Protein AF-A0A527YXK9-F1 (afdb_monomer)

Structure (mmCIF, N/CA/C/O backbone):
data_AF-A0A527YXK9-F1
#
_entry.id   AF-A0A527YXK9-F1
#
loop_
_atom_site.group_PDB
_atom_site.id
_atom_site.type_symbol
_atom_site.label_atom_id
_atom_site.label_alt_id
_atom_site.label_comp_id
_atom_site.label_asym_id
_atom_site.label_entity_id
_atom_site.label_seq_id
_atom_site.pdbx_PDB_ins_code
_atom_site.Cartn_x
_atom_site.Cartn_y
_atom_site.Cartn_z
_atom_site.occupancy
_atom_site.B_iso_or_equiv
_atom_site.auth_seq_id
_atom_site.auth_comp_id
_atom_site.auth_asym_id
_atom_site.auth_atom_id
_atom_site.pdbx_PDB_model_num
ATOM 1 N N . MET A 1 1 ? -2.859 20.419 18.404 1.00 54.06 1 MET A N 1
ATOM 2 C CA . MET A 1 1 ? -3.269 19.704 17.180 1.00 54.06 1 MET A CA 1
ATOM 3 C C . MET A 1 1 ? -3.304 18.242 17.560 1.00 54.06 1 MET A C 1
ATOM 5 O O . MET A 1 1 ? -2.268 17.747 17.981 1.00 54.06 1 MET A O 1
ATOM 9 N N . GLN A 1 2 ? -4.478 17.621 17.545 1.00 82.88 2 GLN A N 1
ATOM 10 C CA . GLN A 1 2 ? -4.618 16.179 17.753 1.00 82.88 2 GLN A CA 1
ATOM 11 C C . GLN A 1 2 ? -4.445 15.498 16.389 1.00 82.88 2 GLN A C 1
ATOM 13 O O . GLN A 1 2 ? -4.852 16.075 15.377 1.00 82.88 2 GLN A O 1
ATOM 18 N N . LEU A 1 3 ? -3.770 14.350 16.348 1.00 91.19 3 LEU A N 1
ATOM 19 C CA . LEU A 1 3 ? -3.667 13.533 15.136 1.00 91.19 3 LEU A CA 1
ATOM 20 C C . LEU A 1 3 ? -5.015 12.849 14.890 1.00 91.19 3 LEU A C 1
ATOM 22 O O . LEU A 1 3 ? -5.686 12.487 15.850 1.00 91.19 3 LEU A O 1
ATOM 26 N N . THR A 1 4 ? -5.412 12.702 13.627 1.00 95.06 4 THR A N 1
ATOM 27 C CA . THR A 1 4 ? -6.644 11.987 13.242 1.00 95.06 4 THR A CA 1
ATOM 28 C C . THR A 1 4 ? -6.366 10.585 12.707 1.00 95.06 4 THR A C 1
ATOM 30 O O . THR A 1 4 ? -7.280 9.772 12.621 1.00 95.06 4 THR A O 1
ATOM 33 N N . TYR A 1 5 ? -5.116 10.293 12.344 1.00 97.19 5 TYR A N 1
ATOM 34 C CA . TYR A 1 5 ? -4.687 8.974 11.901 1.00 97.19 5 TYR A CA 1
ATOM 35 C C . TYR A 1 5 ? -3.195 8.742 12.161 1.00 97.19 5 TYR A C 1
ATOM 37 O O . TYR A 1 5 ? -2.431 9.706 12.289 1.00 97.19 5 TYR A O 1
ATOM 45 N N . ASP A 1 6 ? -2.809 7.470 12.194 1.00 96.12 6 ASP A N 1
ATOM 46 C CA . ASP A 1 6 ? -1.434 6.965 12.212 1.00 96.12 6 ASP A CA 1
ATOM 47 C C . ASP A 1 6 ? -1.258 5.882 11.123 1.00 96.12 6 ASP A C 1
ATOM 49 O O . ASP A 1 6 ? -2.225 5.461 10.486 1.00 96.12 6 ASP A O 1
ATOM 53 N N . SER A 1 7 ? -0.014 5.545 10.788 1.00 96.38 7 SER A N 1
ATOM 54 C CA . SER A 1 7 ? 0.321 4.563 9.746 1.00 96.38 7 SER A CA 1
ATOM 55 C C . SER A 1 7 ? 1.696 3.962 10.040 1.00 96.38 7 SER A C 1
ATOM 57 O O . SER A 1 7 ? 2.621 4.003 9.224 1.00 96.38 7 SER A O 1
ATOM 59 N N . SER A 1 8 ? 1.879 3.532 11.285 1.00 94.75 8 SER A N 1
ATOM 60 C CA . SER A 1 8 ? 3.130 2.961 11.791 1.00 94.75 8 SER A CA 1
ATOM 61 C C . SER A 1 8 ? 2.959 1.561 12.379 1.00 94.75 8 SER A C 1
ATOM 63 O O . SER A 1 8 ? 3.952 0.920 12.735 1.00 94.75 8 SER A O 1
ATOM 65 N N . LEU A 1 9 ? 1.723 1.068 12.449 1.00 95.81 9 LEU A N 1
ATOM 66 C CA . LEU A 1 9 ? 1.351 -0.231 12.982 1.00 95.81 9 LEU A CA 1
ATOM 67 C C . LEU A 1 9 ? 0.830 -1.145 11.862 1.00 95.81 9 LEU A C 1
ATOM 69 O O . LEU A 1 9 ? 0.583 -0.731 10.732 1.00 95.81 9 LEU A O 1
ATOM 73 N N . MET A 1 10 ? 0.759 -2.438 12.174 1.00 95.88 10 MET A N 1
ATOM 74 C CA . MET A 1 10 ? 0.581 -3.522 11.195 1.00 95.88 10 MET A CA 1
ATOM 75 C C . MET A 1 10 ? -0.345 -4.617 11.750 1.00 95.88 10 MET A C 1
ATOM 77 O O . MET A 1 10 ? -0.128 -5.800 11.507 1.00 95.88 10 MET A O 1
ATOM 81 N N . ALA A 1 11 ? -1.291 -4.270 12.634 1.00 94.25 11 ALA A N 1
ATOM 82 C CA . ALA A 1 11 ? -2.047 -5.287 13.376 1.00 94.25 11 ALA A CA 1
ATOM 83 C C . ALA A 1 11 ? -3.173 -5.947 12.561 1.00 94.25 11 ALA A C 1
ATOM 85 O O . ALA A 1 11 ? -3.687 -6.981 12.985 1.00 94.25 11 ALA A O 1
ATOM 86 N N . ASP A 1 12 ? -3.553 -5.355 11.431 1.00 94.44 12 ASP A N 1
ATOM 87 C CA . ASP A 1 12 ? -4.639 -5.800 10.556 1.00 94.44 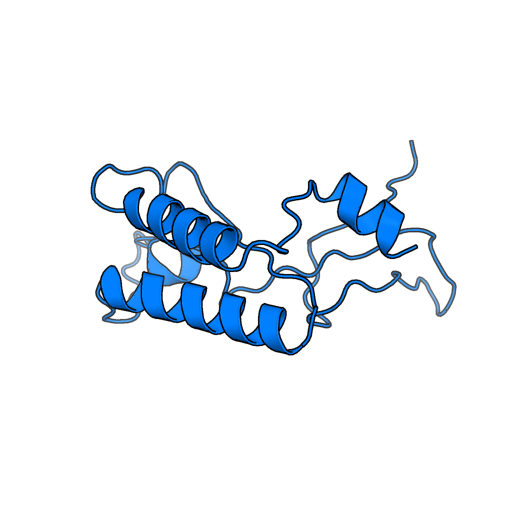12 ASP A CA 1
ATOM 88 C C . ASP A 1 12 ? -4.364 -5.317 9.117 1.00 94.44 12 ASP A C 1
ATOM 90 O O . ASP A 1 12 ? -3.503 -4.463 8.913 1.00 94.44 12 ASP A O 1
ATOM 94 N N . ASP A 1 13 ? -5.089 -5.833 8.127 1.00 92.56 13 ASP A N 1
ATOM 95 C CA . ASP A 1 13 ? -5.083 -5.323 6.747 1.00 92.56 13 ASP A CA 1
ATOM 96 C C . ASP A 1 13 ? -6.101 -4.183 6.552 1.00 92.56 13 ASP A C 1
ATOM 98 O O . ASP A 1 13 ? -5.971 -3.348 5.651 1.00 92.56 13 ASP A O 1
ATOM 102 N N . ARG A 1 14 ? -7.103 -4.103 7.436 1.00 94.62 14 ARG A N 1
ATOM 103 C CA . ARG A 1 14 ? -8.124 -3.047 7.444 1.00 94.62 14 ARG A CA 1
ATOM 104 C C . ARG A 1 14 ? -7.725 -1.888 8.346 1.00 94.62 14 ARG A C 1
ATOM 106 O O . ARG A 1 14 ? -7.025 -2.067 9.332 1.00 94.62 14 ARG A O 1
ATOM 113 N N . CYS A 1 15 ? -8.251 -0.697 8.066 1.00 96.69 15 CYS A N 1
ATOM 114 C CA . CYS A 1 15 ? -8.170 0.403 9.024 1.00 96.69 15 CYS A CA 1
ATOM 115 C C . CYS A 1 15 ? -8.885 0.044 10.334 1.00 96.69 15 CYS A C 1
ATOM 117 O O . CYS A 1 15 ? -9.975 -0.532 10.308 1.00 96.69 15 CYS A O 1
ATOM 119 N N . TYR A 1 16 ? -8.297 0.434 11.461 1.00 96.44 16 TYR A N 1
ATOM 120 C CA . TYR A 1 16 ? -8.856 0.212 12.794 1.00 96.44 16 TYR A CA 1
ATOM 121 C C . TYR A 1 16 ? -8.572 1.401 13.706 1.00 96.44 16 TYR A C 1
ATOM 123 O O . TYR A 1 16 ? -7.608 2.132 13.504 1.00 96.44 16 TYR A O 1
ATOM 131 N N . GLU A 1 17 ? -9.407 1.614 14.718 1.00 96.94 17 GLU A N 1
ATOM 132 C CA . GLU A 1 17 ? -9.166 2.664 15.703 1.00 96.94 17 GLU A CA 1
ATOM 133 C C . GLU A 1 17 ? -8.162 2.199 16.762 1.00 96.94 17 GLU A C 1
ATOM 135 O O . GLU A 1 17 ? -8.251 1.084 17.285 1.00 96.94 17 GLU A O 1
ATOM 140 N N . LEU A 1 18 ? -7.191 3.057 17.081 1.00 96.19 18 LEU A N 1
ATOM 141 C CA . LEU A 1 18 ? -6.241 2.788 18.150 1.00 96.19 18 LEU A CA 1
ATOM 142 C C . LEU A 1 18 ? -6.929 2.873 19.506 1.00 96.19 18 LEU A C 1
ATOM 144 O O . LEU A 1 18 ? -7.667 3.820 19.787 1.00 96.19 18 LEU A O 1
ATOM 148 N N . LEU A 1 19 ? -6.613 1.903 20.360 1.00 95.56 19 LEU A N 1
ATOM 149 C CA . LEU A 1 19 ? -7.079 1.855 21.737 1.00 95.56 19 LEU A CA 1
ATOM 150 C C . LEU A 1 19 ? -5.935 2.198 22.691 1.00 95.56 19 LEU A C 1
ATOM 152 O O . LEU A 1 19 ? -4.846 1.627 22.602 1.00 95.56 19 LEU A O 1
ATOM 156 N N . GLU A 1 20 ? -6.199 3.076 23.652 1.00 94.69 20 GLU A N 1
ATOM 157 C CA . GLU A 1 20 ? -5.317 3.348 24.783 1.00 94.69 20 GLU A CA 1
ATOM 158 C C . GLU A 1 20 ? -6.017 2.880 26.060 1.00 94.69 20 GLU A C 1
ATOM 160 O O . GLU A 1 20 ? -7.067 3.391 26.426 1.00 94.69 20 GLU A O 1
ATOM 165 N N . ASN A 1 21 ? -5.455 1.876 26.744 1.00 95.81 21 ASN A N 1
ATOM 166 C CA . ASN A 1 21 ? -6.094 1.236 27.906 1.00 95.81 21 ASN A CA 1
ATOM 167 C C . ASN A 1 21 ? -7.531 0.746 27.628 1.00 95.81 21 ASN A C 1
ATOM 169 O O . ASN A 1 21 ? -8.402 0.891 28.479 1.00 95.81 21 ASN A O 1
ATOM 173 N N . GLU A 1 22 ? -7.755 0.156 26.448 1.00 94.50 22 GLU A N 1
ATOM 174 C CA . GLU A 1 22 ? -9.073 -0.307 25.971 1.00 94.50 22 GLU A CA 1
ATOM 175 C C . GLU A 1 22 ? -10.081 0.822 25.670 1.00 94.50 22 GLU A C 1
ATOM 177 O O . GLU A 1 22 ? -11.237 0.534 25.364 1.00 94.50 22 GLU A O 1
ATOM 182 N N . GLU A 1 23 ? -9.656 2.090 25.690 1.00 96.31 23 GLU A N 1
ATOM 183 C CA . GLU A 1 23 ? -10.482 3.242 25.317 1.00 96.31 23 GLU A CA 1
ATOM 184 C C . GLU A 1 23 ? -10.128 3.757 23.912 1.00 96.31 23 GLU A C 1
ATOM 186 O O . GLU A 1 23 ? -8.956 3.851 23.544 1.00 96.31 23 GLU A O 1
ATOM 191 N N . GLU A 1 24 ? -11.153 4.096 23.127 1.00 95.31 24 GLU A N 1
ATOM 192 C CA . GLU A 1 24 ? -11.047 4.702 21.793 1.00 95.31 24 GLU A CA 1
ATOM 193 C C . GLU A 1 24 ? -10.294 6.042 21.841 1.00 95.31 24 GLU A C 1
ATOM 195 O O . GLU A 1 24 ? -10.598 6.926 22.648 1.00 95.31 24 GLU A O 1
ATOM 200 N N . THR A 1 25 ? -9.298 6.204 20.970 1.00 95.19 25 THR A N 1
ATOM 201 C CA . THR A 1 25 ? -8.420 7.390 20.963 1.00 95.19 25 THR A CA 1
ATOM 202 C C . THR A 1 25 ? -8.849 8.475 19.970 1.00 95.19 25 THR A C 1
ATOM 204 O O . THR A 1 25 ? -8.330 9.597 20.014 1.00 95.19 25 THR A O 1
ATOM 207 N N . GLY A 1 26 ? -9.767 8.162 19.053 1.00 94.94 26 GLY A N 1
ATOM 208 C CA . GLY A 1 26 ? -10.108 8.974 17.887 1.00 94.94 26 GLY A CA 1
ATOM 209 C C . GLY A 1 26 ? -9.041 8.972 16.787 1.00 94.94 26 GLY A C 1
ATOM 210 O O . GLY A 1 26 ? -9.113 9.800 15.877 1.00 94.94 26 GLY A O 1
ATOM 211 N N . VAL A 1 27 ? -8.026 8.103 16.879 1.00 96.75 27 VAL A N 1
ATOM 212 C CA . VAL A 1 27 ? -6.941 7.980 15.895 1.00 96.75 27 VAL A CA 1
ATOM 213 C C . VAL A 1 27 ? -7.125 6.694 15.099 1.00 96.75 27 VAL A C 1
ATOM 215 O O . VAL A 1 27 ? -7.044 5.598 15.652 1.00 96.75 27 VAL A O 1
ATOM 218 N N . ILE A 1 28 ? -7.336 6.832 13.791 1.00 97.81 28 ILE A N 1
ATOM 219 C CA . ILE A 1 28 ? -7.446 5.689 12.880 1.00 97.81 28 ILE A CA 1
ATOM 220 C C . ILE A 1 28 ? -6.058 5.228 12.438 1.00 97.81 28 ILE A C 1
ATOM 222 O O . ILE A 1 28 ? -5.288 6.009 11.887 1.00 97.81 28 ILE A O 1
ATOM 226 N N . GLU A 1 29 ? -5.755 3.952 12.610 1.00 97.56 29 GLU A N 1
ATOM 227 C CA . GLU A 1 29 ? -4.604 3.321 11.984 1.00 97.56 29 GLU A CA 1
ATOM 228 C C . GLU A 1 29 ? -4.887 2.997 10.518 1.00 97.56 29 GLU A C 1
ATOM 230 O O . GLU A 1 29 ? -5.915 2.409 10.166 1.00 97.56 29 GLU A O 1
ATOM 235 N N . ILE A 1 30 ? -3.934 3.343 9.659 1.00 97.75 30 ILE A N 1
ATOM 236 C CA . ILE A 1 30 ? -3.869 2.919 8.265 1.00 97.75 30 ILE A CA 1
ATOM 237 C C . ILE A 1 30 ? -2.688 1.953 8.158 1.00 97.75 30 ILE A C 1
ATOM 239 O O . ILE A 1 30 ? -1.543 2.411 8.085 1.00 97.75 30 ILE A O 1
ATOM 243 N N . PRO A 1 31 ? -2.941 0.637 8.188 1.00 96.69 31 PRO A N 1
ATOM 244 C CA . PRO A 1 31 ? -1.888 -0.328 8.442 1.00 96.69 31 PRO A CA 1
ATOM 245 C C . PRO A 1 31 ? -0.909 -0.443 7.272 1.00 96.69 31 PRO A C 1
ATOM 247 O O . PRO A 1 31 ? -1.265 -0.762 6.130 1.00 96.69 31 PRO A O 1
ATOM 250 N N . VAL A 1 32 ? 0.363 -0.219 7.589 1.00 96.25 32 VAL A N 1
ATOM 251 C CA . VAL A 1 32 ? 1.492 -0.517 6.704 1.00 96.25 32 VAL A CA 1
ATOM 252 C C . VAL A 1 32 ? 1.796 -2.019 6.730 1.00 96.25 32 VAL A C 1
ATOM 254 O O . VAL A 1 32 ? 1.388 -2.726 7.640 1.00 96.25 32 VAL A O 1
ATOM 257 N N . GLU A 1 33 ? 2.528 -2.526 5.737 1.00 95.75 33 GLU A N 1
ATOM 258 C CA . GLU A 1 33 ? 3.062 -3.894 5.770 1.00 95.75 33 GLU A CA 1
ATOM 259 C C . GLU A 1 33 ? 4.352 -3.978 4.948 1.00 95.75 33 GLU A C 1
ATOM 261 O O . GLU A 1 33 ? 4.470 -3.356 3.888 1.00 95.75 33 GLU A O 1
ATOM 266 N N . TRP A 1 34 ? 5.314 -4.781 5.405 1.00 93.31 34 TRP A N 1
ATOM 267 C CA . TRP A 1 34 ? 6.614 -4.967 4.757 1.00 93.31 34 TRP A CA 1
ATOM 268 C C . TRP A 1 34 ? 6.499 -5.607 3.376 1.00 93.31 34 TRP A C 1
ATOM 270 O O . TRP A 1 34 ? 7.299 -5.301 2.489 1.00 93.31 34 TRP A O 1
ATOM 280 N N . ILE A 1 35 ? 5.507 -6.481 3.172 1.00 94.06 35 ILE A N 1
ATOM 281 C CA . ILE A 1 35 ? 5.233 -7.088 1.860 1.00 94.06 35 ILE A CA 1
ATOM 282 C C . ILE A 1 35 ? 4.776 -6.042 0.826 1.00 94.06 35 ILE A C 1
ATOM 284 O O . ILE A 1 35 ? 4.940 -6.234 -0.378 1.00 94.06 35 ILE A O 1
ATOM 288 N N . ARG A 1 36 ? 4.246 -4.903 1.292 1.00 95.75 36 ARG A N 1
ATOM 289 C CA . ARG A 1 36 ? 3.806 -3.763 0.480 1.00 95.75 36 ARG A CA 1
ATOM 290 C C . ARG A 1 36 ? 4.789 -2.588 0.574 1.00 95.75 36 ARG A C 1
ATOM 292 O O . ARG A 1 36 ? 4.395 -1.436 0.408 1.00 95.75 36 ARG A O 1
ATOM 299 N N . ASP A 1 37 ? 6.071 -2.867 0.808 1.00 95.94 37 ASP A N 1
ATOM 300 C CA . ASP A 1 37 ? 7.144 -1.870 0.850 1.00 95.94 37 ASP A CA 1
ATOM 301 C C . ASP A 1 37 ? 8.204 -2.152 -0.228 1.00 95.94 37 ASP A C 1
ATOM 303 O O . ASP A 1 37 ? 8.728 -3.263 -0.352 1.00 95.94 37 ASP A O 1
ATOM 307 N N . ASP A 1 38 ? 8.539 -1.142 -1.036 1.00 95.25 38 ASP A N 1
ATOM 308 C CA . ASP A 1 38 ? 9.567 -1.265 -2.071 1.00 95.25 38 ASP A CA 1
ATOM 309 C C . ASP A 1 38 ? 10.970 -1.530 -1.504 1.00 95.25 38 ASP A C 1
ATOM 311 O O . ASP A 1 38 ? 11.771 -2.221 -2.146 1.00 95.25 38 ASP A O 1
ATOM 315 N N . ALA A 1 39 ? 11.270 -1.044 -0.299 1.00 92.69 39 ALA A N 1
ATOM 316 C CA . ALA A 1 39 ? 12.547 -1.236 0.370 1.00 92.69 39 ALA A CA 1
ATOM 317 C C . ALA A 1 39 ? 12.837 -2.721 0.600 1.00 92.69 39 ALA A C 1
ATOM 319 O O . ALA A 1 39 ? 13.964 -3.160 0.360 1.00 92.69 39 ALA A O 1
ATOM 320 N N . THR A 1 40 ? 11.815 -3.498 0.966 1.00 91.31 40 THR A N 1
ATOM 321 C CA . THR A 1 40 ? 11.908 -4.940 1.241 1.00 91.31 40 THR A CA 1
ATOM 322 C C . THR A 1 40 ? 12.516 -5.717 0.072 1.00 91.31 40 THR A C 1
ATOM 324 O O . THR A 1 40 ? 13.275 -6.665 0.271 1.00 91.31 40 THR A O 1
ATOM 327 N N . TYR A 1 41 ? 12.230 -5.296 -1.162 1.00 91.12 41 TYR A N 1
ATOM 328 C CA . TYR A 1 41 ? 12.660 -6.004 -2.369 1.00 91.12 41 TYR A CA 1
ATOM 329 C C . TYR A 1 41 ? 13.793 -5.306 -3.117 1.00 91.12 41 TYR A C 1
ATOM 331 O O . TYR A 1 41 ? 14.616 -5.950 -3.770 1.00 91.12 41 TYR A O 1
ATOM 339 N N . LEU A 1 42 ? 13.825 -3.974 -3.077 1.00 90.38 42 LEU A N 1
ATOM 340 C CA . LEU A 1 42 ? 14.622 -3.159 -3.991 1.00 90.38 42 LEU A CA 1
ATOM 341 C C . LEU A 1 42 ? 15.709 -2.346 -3.282 1.00 90.38 42 LEU A C 1
ATOM 343 O O . LEU A 1 42 ? 16.560 -1.764 -3.973 1.00 90.38 42 LEU A O 1
ATOM 347 N N . TRP A 1 43 ? 15.753 -2.315 -1.947 1.00 84.88 43 TRP A N 1
ATOM 348 C CA . TRP A 1 43 ? 16.868 -1.718 -1.208 1.00 84.88 43 TRP A CA 1
ATOM 349 C C . TRP A 1 43 ? 18.092 -2.642 -1.290 1.00 84.88 43 TRP A C 1
ATOM 351 O O . TRP A 1 43 ? 17.988 -3.861 -1.208 1.00 84.88 43 TRP A O 1
ATOM 361 N N . MET A 1 44 ? 19.275 -2.084 -1.562 1.00 69.31 44 MET A N 1
ATOM 362 C CA . MET A 1 44 ? 20.554 -2.810 -1.485 1.00 69.31 44 MET A CA 1
ATOM 363 C C . MET A 1 44 ? 21.244 -2.443 -0.177 1.00 69.31 44 MET A C 1
ATOM 365 O O . MET A 1 44 ? 21.739 -1.322 -0.046 1.00 69.31 44 MET A O 1
ATOM 369 N N . SER A 1 45 ? 21.210 -3.331 0.813 1.00 66.00 45 SER A N 1
ATOM 370 C CA . SER A 1 45 ? 21.876 -3.056 2.081 1.00 66.00 45 SER A CA 1
ATOM 371 C C . SER A 1 45 ? 23.395 -3.052 1.873 1.00 66.00 45 SER A C 1
ATOM 373 O O . SER A 1 45 ? 23.919 -3.943 1.196 1.00 66.00 45 SER A O 1
ATOM 375 N N . PRO A 1 46 ? 24.133 -2.073 2.429 1.00 61.28 46 PRO A N 1
ATOM 376 C CA . PRO A 1 46 ? 25.590 -2.004 2.284 1.00 61.28 46 PRO A CA 1
ATOM 377 C C . PRO A 1 46 ? 26.326 -3.222 2.857 1.00 61.28 46 PRO A C 1
ATOM 379 O O . PRO A 1 46 ? 27.448 -3.510 2.450 1.00 61.28 46 PRO A O 1
ATOM 382 N N . ASP A 1 47 ? 25.700 -3.922 3.803 1.00 67.62 47 ASP A N 1
ATOM 383 C CA . ASP A 1 47 ? 26.224 -5.112 4.476 1.00 67.62 47 ASP A CA 1
ATOM 384 C C . ASP A 1 47 ? 25.987 -6.419 3.702 1.00 67.62 47 ASP A C 1
A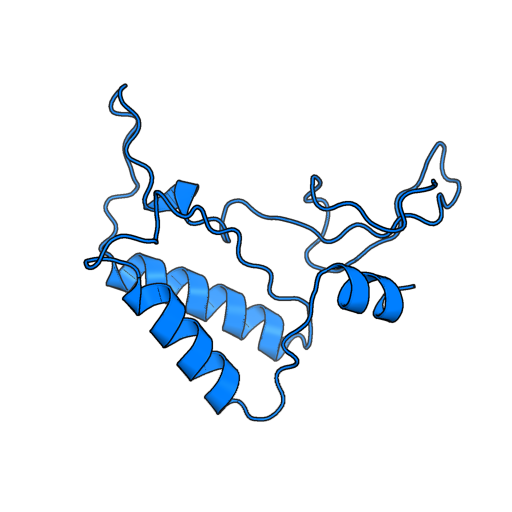TOM 386 O O . ASP A 1 47 ? 26.431 -7.481 4.137 1.00 67.62 47 ASP A O 1
ATOM 390 N N . GLY A 1 48 ? 25.317 -6.354 2.547 1.00 55.66 48 GLY A N 1
ATOM 391 C CA . GLY A 1 48 ? 25.036 -7.528 1.731 1.00 55.66 48 GLY A CA 1
ATOM 392 C C . GLY A 1 48 ? 23.996 -8.469 2.337 1.00 55.66 48 GLY A C 1
ATOM 393 O O . GLY A 1 48 ? 23.942 -9.625 1.916 1.00 55.66 48 GLY A O 1
ATOM 394 N N . SER A 1 49 ? 23.166 -8.009 3.288 1.00 60.69 49 SER A N 1
ATOM 395 C CA . SER A 1 49 ? 21.945 -8.734 3.651 1.00 60.69 49 SER A CA 1
ATOM 396 C C . SER A 1 49 ? 21.133 -8.969 2.372 1.00 60.69 49 SER A C 1
ATOM 398 O O . SER A 1 49 ? 20.742 -8.039 1.665 1.00 60.69 49 SER A O 1
ATOM 400 N N . SER A 1 50 ? 21.048 -10.248 1.994 1.00 54.59 50 SER A N 1
ATOM 401 C CA . 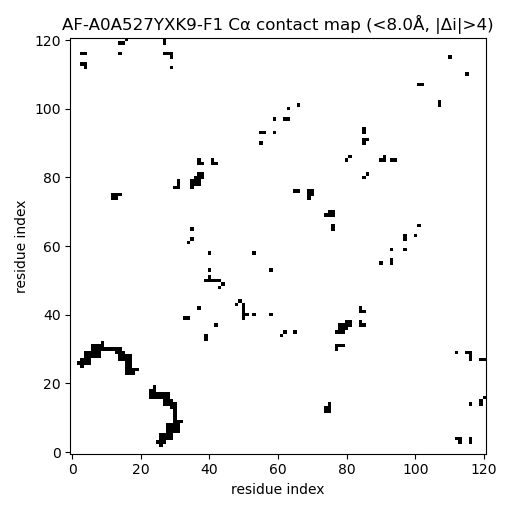SER A 1 50 ? 20.595 -10.690 0.679 1.00 54.59 50 SER A CA 1
ATOM 402 C C . SER A 1 50 ? 19.200 -10.152 0.408 1.00 54.59 50 SER A C 1
ATOM 404 O O . SER A 1 50 ? 18.279 -10.407 1.183 1.00 54.59 50 SER A O 1
ATOM 406 N N . ARG A 1 51 ? 19.023 -9.480 -0.732 1.00 62.72 51 ARG A N 1
ATOM 407 C CA . ARG A 1 51 ? 17.688 -9.396 -1.322 1.00 62.72 51 ARG A CA 1
ATOM 408 C C . ARG A 1 51 ? 17.186 -10.827 -1.555 1.00 62.72 51 ARG A C 1
ATOM 410 O O . ARG A 1 51 ? 18.006 -11.711 -1.834 1.00 62.72 51 ARG A O 1
ATOM 417 N N . PRO A 1 52 ? 15.872 -11.075 -1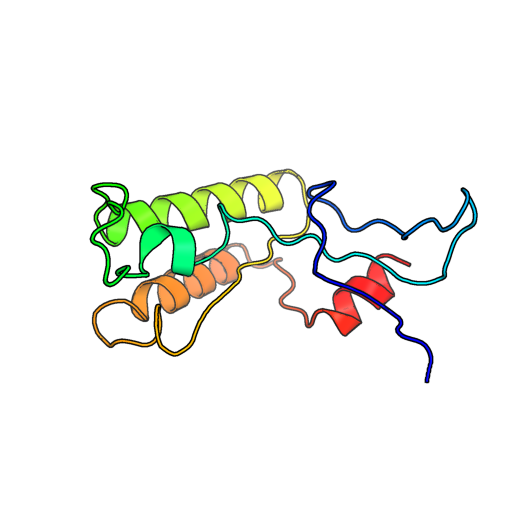.494 1.00 64.94 52 PRO A N 1
ATOM 418 C CA . PRO A 1 52 ? 15.303 -12.202 -2.215 1.00 64.94 52 PRO A CA 1
ATOM 419 C C . PRO A 1 52 ? 15.800 -12.152 -3.671 1.00 64.94 52 PRO A C 1
ATOM 421 O O . PRO A 1 52 ? 15.813 -11.070 -4.263 1.00 64.94 52 PRO A O 1
ATOM 424 N N . ASP A 1 53 ? 16.233 -13.281 -4.240 1.00 72.94 53 ASP A N 1
ATOM 425 C CA . ASP A 1 53 ? 16.622 -13.384 -5.659 1.00 72.94 53 ASP A CA 1
ATOM 426 C C . ASP A 1 53 ? 15.369 -13.256 -6.548 1.00 72.94 53 ASP A C 1
ATOM 428 O O . ASP A 1 53 ? 14.864 -14.229 -7.104 1.00 72.94 53 ASP A O 1
ATOM 432 N N . LEU A 1 54 ? 14.825 -12.040 -6.626 1.00 86.00 54 LEU A N 1
ATOM 433 C CA . LEU A 1 54 ? 13.632 -11.685 -7.386 1.00 86.00 54 LEU A CA 1
ATOM 434 C C . LEU A 1 54 ? 13.996 -10.727 -8.516 1.00 86.00 54 LEU A C 1
ATOM 436 O O . LEU A 1 54 ? 14.754 -9.765 -8.340 1.00 86.00 54 LEU A O 1
ATOM 440 N N . SER A 1 55 ? 13.424 -10.978 -9.690 1.00 92.31 55 SER A N 1
ATOM 441 C CA . SER A 1 55 ? 13.448 -10.022 -10.791 1.00 92.31 55 SER A CA 1
ATOM 442 C C . SER A 1 55 ? 12.514 -8.840 -10.503 1.00 92.31 55 SER A C 1
ATOM 444 O O . SER A 1 55 ? 11.658 -8.892 -9.622 1.00 92.31 55 SER A O 1
ATOM 446 N N . LEU A 1 56 ? 12.649 -7.752 -11.265 1.00 94.06 56 LEU A N 1
ATOM 447 C CA . LEU A 1 56 ? 11.731 -6.613 -11.144 1.00 94.06 56 LEU A CA 1
ATOM 448 C C . LEU A 1 56 ? 10.288 -6.992 -11.519 1.00 94.06 56 LEU A C 1
ATOM 450 O O . LEU A 1 56 ? 9.349 -6.468 -10.923 1.00 94.06 56 LEU A O 1
ATOM 454 N N . ASP A 1 57 ? 10.121 -7.928 -12.455 1.00 96.31 57 ASP A N 1
ATOM 455 C CA . ASP A 1 57 ? 8.824 -8.498 -12.825 1.00 96.31 57 ASP A CA 1
ATOM 456 C C . ASP A 1 57 ? 8.202 -9.316 -11.682 1.00 96.31 57 ASP A C 1
ATOM 458 O O . ASP A 1 57 ? 6.988 -9.265 -11.468 1.00 96.31 57 ASP A O 1
ATOM 462 N N . ASP A 1 58 ? 9.020 -10.024 -10.897 1.00 96.12 58 ASP A N 1
ATOM 463 C CA . ASP A 1 58 ? 8.539 -10.738 -9.710 1.00 96.12 58 ASP A CA 1
ATOM 464 C C . ASP A 1 58 ? 8.067 -9.761 -8.627 1.00 96.12 58 ASP A C 1
ATOM 466 O O . ASP A 1 58 ? 7.016 -9.976 -8.026 1.00 96.12 58 ASP A O 1
ATOM 470 N N . VAL A 1 59 ? 8.794 -8.657 -8.414 1.00 95.81 59 VAL A N 1
ATOM 471 C CA . VAL A 1 59 ? 8.391 -7.603 -7.464 1.00 95.81 59 VAL A CA 1
ATOM 472 C C . VAL A 1 59 ? 7.057 -6.980 -7.873 1.00 95.81 59 VAL A C 1
ATOM 474 O O . VAL A 1 59 ? 6.147 -6.882 -7.051 1.00 95.81 59 VAL A O 1
ATOM 477 N N . LEU A 1 60 ? 6.894 -6.627 -9.154 1.00 98.06 60 LEU A N 1
ATOM 478 C CA . LEU A 1 60 ? 5.601 -6.173 -9.670 1.00 98.06 60 LEU A CA 1
ATOM 479 C C . LEU A 1 60 ? 4.504 -7.223 -9.433 1.00 98.06 60 LEU A C 1
ATOM 481 O O . LEU A 1 60 ? 3.394 -6.875 -9.035 1.00 98.06 60 LEU A O 1
ATOM 485 N N . SER A 1 61 ? 4.805 -8.503 -9.664 1.00 98.00 61 SER A N 1
ATOM 486 C CA . SER A 1 61 ? 3.841 -9.593 -9.488 1.00 98.00 61 SER A CA 1
ATOM 487 C C . SER A 1 61 ? 3.374 -9.739 -8.039 1.00 98.00 61 SER A C 1
ATOM 489 O O . SER A 1 61 ? 2.205 -10.051 -7.818 1.00 98.00 61 SER A O 1
ATOM 491 N N . VAL A 1 62 ? 4.249 -9.504 -7.055 1.00 97.38 62 VAL A N 1
ATOM 492 C CA . VAL A 1 62 ? 3.865 -9.467 -5.635 1.00 97.38 62 VAL A CA 1
ATOM 493 C C . VAL A 1 62 ? 2.886 -8.322 -5.384 1.00 97.38 62 VAL A C 1
ATOM 495 O O . VAL A 1 62 ? 1.781 -8.570 -4.910 1.00 97.38 62 VAL A O 1
ATOM 498 N N . PHE A 1 63 ? 3.228 -7.096 -5.788 1.00 98.25 63 PHE A N 1
ATOM 499 C CA . PHE A 1 63 ? 2.355 -5.936 -5.574 1.00 98.25 63 PHE A CA 1
ATOM 500 C C . PHE A 1 63 ? 1.005 -6.061 -6.281 1.00 98.25 63 PHE A C 1
ATOM 502 O O . PHE A 1 63 ? -0.015 -5.676 -5.718 1.00 98.25 63 PHE A O 1
ATOM 509 N N . LEU A 1 64 ? 0.969 -6.632 -7.488 1.00 98.62 64 LEU A N 1
ATOM 510 C CA . LEU A 1 64 ? -0.289 -6.892 -8.190 1.00 98.62 64 LEU A CA 1
ATOM 511 C C . LEU A 1 64 ? -1.148 -7.944 -7.482 1.00 98.62 64 LEU A C 1
ATOM 513 O O . LEU A 1 64 ? -2.368 -7.823 -7.510 1.00 98.62 64 LEU A O 1
ATOM 517 N N . ARG A 1 65 ? -0.544 -8.965 -6.859 1.00 98.38 65 ARG A N 1
ATOM 518 C CA . ARG A 1 65 ? -1.287 -9.977 -6.090 1.00 98.38 65 ARG A CA 1
ATOM 519 C C . ARG A 1 65 ? -1.849 -9.410 -4.794 1.00 98.38 65 ARG A C 1
ATOM 521 O O . ARG A 1 65 ? -3.012 -9.666 -4.511 1.00 98.38 65 ARG A O 1
ATOM 528 N N . GLU A 1 66 ? -1.064 -8.614 -4.074 1.00 98.12 66 GLU A N 1
ATOM 529 C CA . GLU A 1 66 ? -1.530 -7.888 -2.885 1.00 98.12 66 GLU A CA 1
ATOM 530 C C . GLU A 1 66 ? -2.686 -6.942 -3.237 1.00 98.12 66 GLU A C 1
ATOM 532 O O . GLU A 1 66 ? -3.727 -6.946 -2.585 1.00 98.12 66 GLU A O 1
ATOM 537 N N . PHE A 1 67 ? -2.544 -6.184 -4.329 1.00 98.50 67 PHE A N 1
ATOM 538 C CA . PHE A 1 67 ? -3.613 -5.325 -4.833 1.00 98.50 67 PHE A CA 1
ATOM 539 C C . PHE A 1 67 ? -4.866 -6.121 -5.225 1.00 98.50 67 PHE A C 1
ATOM 541 O O . PHE A 1 67 ? -5.976 -5.710 -4.902 1.00 98.50 67 PHE A O 1
ATOM 548 N N . GLU A 1 68 ? -4.713 -7.249 -5.921 1.00 98.38 68 GLU A N 1
ATOM 549 C CA . GLU A 1 68 ? -5.846 -8.073 -6.343 1.00 98.38 68 GLU A CA 1
ATOM 550 C C . GLU A 1 68 ? -6.584 -8.694 -5.151 1.00 98.38 68 GLU A C 1
ATOM 552 O O . GLU A 1 68 ? -7.810 -8.737 -5.179 1.00 98.38 68 GLU A O 1
ATOM 557 N N . GLY A 1 69 ? -5.864 -9.134 -4.113 1.00 97.94 69 GLY A N 1
ATOM 558 C CA . GLY A 1 69 ? -6.464 -9.631 -2.871 1.00 97.94 69 GLY A CA 1
ATOM 559 C C . GLY A 1 69 ? -7.311 -8.555 -2.195 1.00 97.94 69 GLY A C 1
ATOM 560 O O . GLY A 1 69 ? -8.520 -8.724 -2.058 1.00 97.94 69 GLY A O 1
ATOM 561 N N . ALA A 1 70 ? -6.711 -7.393 -1.920 1.00 97.38 70 ALA A N 1
ATOM 562 C CA . ALA A 1 70 ? -7.432 -6.254 -1.352 1.00 97.38 70 ALA A CA 1
ATOM 563 C C . ALA A 1 70 ? -8.630 -5.826 -2.221 1.00 97.38 70 ALA A C 1
ATOM 565 O O . ALA A 1 70 ? -9.691 -5.487 -1.705 1.00 97.38 70 ALA A O 1
ATOM 566 N N . TYR A 1 71 ? -8.501 -5.878 -3.551 1.00 98.25 71 TYR A N 1
ATOM 567 C CA . TYR A 1 71 ? -9.606 -5.576 -4.461 1.00 98.25 71 TYR A CA 1
ATOM 568 C C . TYR A 1 71 ? -10.755 -6.592 -4.355 1.00 98.25 71 TYR A C 1
ATOM 570 O O . TYR A 1 71 ? -11.918 -6.191 -4.356 1.00 98.25 71 TYR A O 1
ATOM 578 N N . GLN A 1 72 ? -10.451 -7.891 -4.263 1.00 98.00 72 GLN A N 1
ATOM 579 C CA . GLN A 1 72 ? -11.455 -8.954 -4.113 1.00 98.00 72 GLN A CA 1
ATOM 580 C C . GLN A 1 72 ? -12.216 -8.846 -2.792 1.00 98.00 72 GLN A C 1
ATOM 582 O O . GLN A 1 72 ? -13.430 -9.062 -2.776 1.00 98.00 72 GLN A O 1
ATOM 587 N N . ASP A 1 73 ? -11.522 -8.448 -1.730 1.00 96.81 73 ASP A N 1
ATOM 588 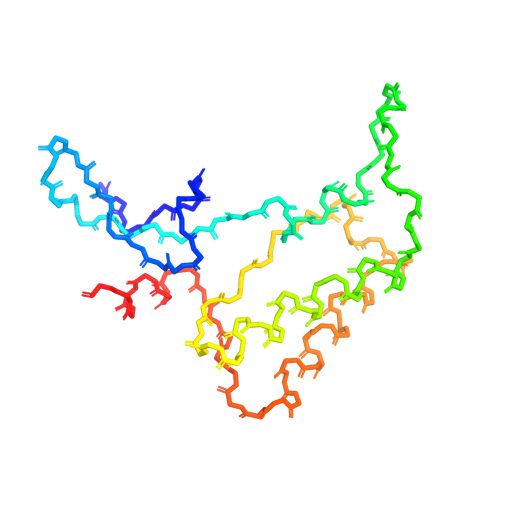C CA . ASP A 1 73 ? -12.108 -8.265 -0.403 1.00 96.81 73 ASP A CA 1
ATOM 589 C C . ASP A 1 73 ? -12.772 -6.883 -0.228 1.00 96.81 73 ASP A C 1
ATOM 591 O O . ASP A 1 73 ? -13.477 -6.646 0.754 1.00 96.81 73 ASP A O 1
ATOM 595 N N . ALA A 1 74 ? -12.636 -5.997 -1.225 1.00 94.94 74 ALA A N 1
ATOM 596 C CA . ALA A 1 74 ? -13.095 -4.606 -1.211 1.00 94.94 74 ALA A CA 1
ATOM 597 C C . ALA A 1 74 ? -12.477 -3.769 -0.070 1.00 94.94 74 ALA A C 1
ATOM 599 O O . ALA A 1 74 ? -13.150 -2.953 0.567 1.00 94.94 74 ALA A O 1
ATOM 600 N N . GLU A 1 75 ? -11.179 -3.963 0.157 1.00 94.50 75 GLU A N 1
ATOM 601 C CA . GLU A 1 75 ? -10.396 -3.396 1.255 1.00 94.50 75 GLU A CA 1
ATOM 602 C C . GLU A 1 75 ? -9.322 -2.399 0.788 1.00 94.50 75 GLU A C 1
ATOM 604 O O . GLU A 1 75 ? -9.220 -2.031 -0.388 1.00 94.50 75 GLU A O 1
ATOM 609 N N . LEU A 1 76 ? -8.539 -1.902 1.749 1.00 96.00 76 LEU A N 1
ATOM 610 C CA . LEU A 1 76 ? -7.429 -0.991 1.518 1.00 96.00 76 LEU A CA 1
ATOM 611 C C . LEU A 1 76 ? -6.253 -1.730 0.866 1.00 96.00 76 LEU A C 1
ATOM 613 O O . LEU A 1 76 ? -5.773 -2.736 1.371 1.00 96.00 76 LEU A O 1
ATOM 617 N N . PHE A 1 77 ? -5.707 -1.148 -0.199 1.00 97.50 77 PHE A N 1
ATOM 618 C CA . PHE A 1 77 ? -4.359 -1.460 -0.663 1.00 97.50 77 PHE A CA 1
ATOM 619 C C . PHE A 1 77 ? -3.469 -0.230 -0.483 1.00 97.50 77 PHE A C 1
ATOM 621 O O . PHE A 1 77 ? -3.663 0.791 -1.149 1.00 97.50 77 PHE A O 1
ATOM 628 N N . GLN A 1 78 ? -2.480 -0.336 0.401 1.00 96.38 78 GLN A N 1
ATOM 629 C CA . GLN A 1 78 ? -1.493 0.707 0.661 1.00 96.38 78 GLN A CA 1
ATOM 630 C C . GLN A 1 78 ? -0.099 0.205 0.289 1.00 96.38 78 GLN A C 1
ATOM 632 O O . GLN A 1 78 ? 0.337 -0.829 0.786 1.00 96.38 78 GLN A O 1
ATOM 637 N N . LEU A 1 79 ? 0.612 0.962 -0.551 1.00 97.25 79 LEU A N 1
ATOM 638 C CA . LEU A 1 79 ? 1.985 0.667 -0.956 1.00 97.25 79 LEU A CA 1
ATOM 639 C C . LEU A 1 79 ? 2.941 1.750 -0.446 1.00 97.25 79 LEU A C 1
ATOM 641 O O . LEU A 1 79 ? 2.779 2.928 -0.776 1.00 97.25 79 LEU A O 1
ATOM 645 N N . THR A 1 80 ? 3.958 1.342 0.307 1.00 97.12 80 THR A N 1
ATOM 646 C CA . THR A 1 80 ? 5.038 2.210 0.781 1.00 97.12 80 THR A CA 1
ATOM 647 C C . THR A 1 80 ? 6.131 2.296 -0.279 1.00 97.12 80 THR A C 1
ATOM 649 O O . THR A 1 80 ? 6.627 1.283 -0.771 1.00 97.12 80 THR A O 1
ATOM 652 N N . LEU A 1 81 ? 6.497 3.523 -0.655 1.00 97.19 81 LEU A N 1
ATOM 653 C CA . LEU A 1 81 ? 7.460 3.793 -1.719 1.00 97.19 81 LEU A CA 1
ATOM 654 C C . LEU A 1 81 ? 8.529 4.779 -1.259 1.00 97.19 81 LEU A C 1
ATOM 656 O O . LEU A 1 81 ? 8.221 5.838 -0.706 1.00 97.19 81 LEU A O 1
ATOM 660 N N . HIS A 1 82 ? 9.780 4.501 -1.608 1.00 96.75 82 HIS A N 1
ATOM 661 C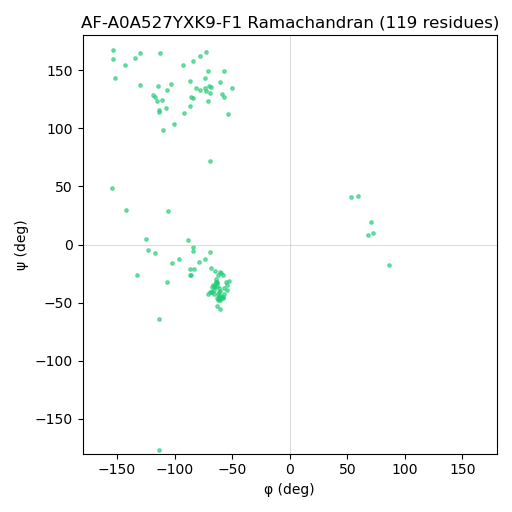 CA . HIS A 1 82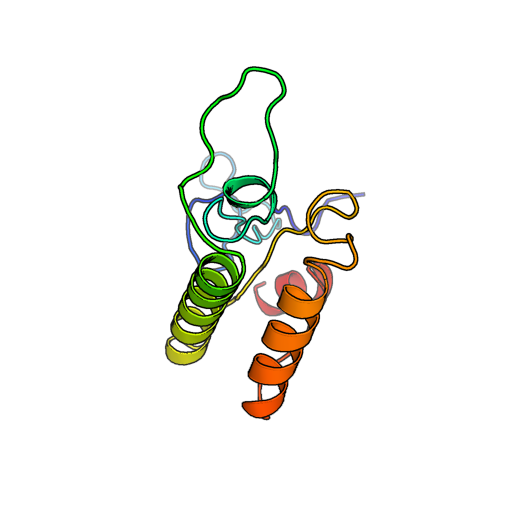 ? 10.906 5.374 -1.319 1.00 96.75 82 HIS A CA 1
ATOM 662 C C . HIS A 1 82 ? 11.452 5.982 -2.624 1.00 96.75 82 HIS A C 1
ATOM 664 O O . HIS A 1 82 ? 11.872 5.252 -3.529 1.00 96.75 82 HIS A O 1
ATOM 670 N N . PRO A 1 83 ? 11.547 7.325 -2.751 1.00 95.94 83 PRO A N 1
ATOM 671 C CA . PRO A 1 83 ? 12.006 7.966 -3.990 1.00 95.94 83 PRO A CA 1
ATOM 672 C C . PRO A 1 83 ? 13.383 7.493 -4.473 1.00 95.94 83 PRO A C 1
ATOM 674 O O . PRO A 1 83 ? 13.642 7.431 -5.672 1.00 95.94 83 PRO A O 1
ATOM 677 N N . HIS A 1 84 ? 14.265 7.136 -3.540 1.00 93.69 84 HIS A N 1
ATOM 678 C CA . HIS A 1 84 ? 15.612 6.647 -3.824 1.00 93.69 84 HIS A CA 1
ATOM 679 C C . HIS A 1 84 ? 15.685 5.122 -4.020 1.00 93.69 84 HIS A C 1
ATOM 681 O O . HIS A 1 84 ? 16.782 4.603 -4.183 1.00 93.69 84 HIS A O 1
ATOM 687 N N . VAL A 1 85 ? 14.558 4.402 -3.994 1.00 94.06 85 VAL A N 1
ATOM 688 C CA . VAL A 1 85 ? 14.492 2.942 -4.165 1.00 94.06 85 VAL A CA 1
ATOM 689 C C . VAL A 1 85 ? 13.765 2.584 -5.462 1.00 94.06 85 VAL A C 1
ATOM 691 O O . VAL A 1 85 ? 14.398 2.035 -6.375 1.00 94.06 85 VAL A O 1
ATOM 694 N N . VAL A 1 86 ? 12.473 2.919 -5.588 1.00 96.12 86 VAL A N 1
ATOM 695 C CA . VAL A 1 86 ? 11.683 2.659 -6.809 1.00 96.12 86 VAL A CA 1
ATOM 696 C C . VAL A 1 86 ? 11.872 3.726 -7.894 1.00 96.12 86 VAL A C 1
ATOM 698 O O . VAL A 1 86 ? 11.662 3.456 -9.074 1.00 96.12 86 VAL A O 1
ATOM 701 N N . GLY A 1 87 ? 12.323 4.933 -7.534 1.00 96.56 87 GLY A N 1
ATOM 702 C CA . GLY A 1 87 ? 12.347 6.099 -8.431 1.00 96.56 87 GLY A CA 1
ATOM 703 C C . GLY A 1 87 ? 13.340 6.043 -9.601 1.00 96.56 87 GLY A C 1
ATOM 704 O O . GLY A 1 87 ? 13.335 6.924 -10.462 1.00 96.56 87 GLY A O 1
ATOM 705 N N . TYR A 1 88 ? 14.205 5.030 -9.671 1.00 95.69 88 TYR A N 1
ATOM 706 C CA . TYR A 1 88 ? 15.149 4.877 -10.780 1.00 95.69 88 TYR A CA 1
ATOM 707 C C . TYR A 1 88 ? 14.447 4.483 -12.086 1.00 95.69 88 TYR A C 1
ATOM 709 O O . TYR A 1 88 ? 13.483 3.722 -12.089 1.00 95.69 88 TYR A O 1
ATOM 717 N N . ARG A 1 89 ? 15.005 4.905 -13.231 1.00 96.50 89 ARG A N 1
ATOM 718 C CA . ARG A 1 89 ? 14.476 4.587 -14.578 1.00 96.50 89 ARG A CA 1
ATOM 719 C C . ARG A 1 89 ? 14.260 3.093 -14.828 1.00 96.50 89 ARG A C 1
ATOM 721 O O . ARG A 1 89 ? 13.367 2.730 -15.577 1.00 96.50 89 ARG A O 1
ATOM 728 N N . SER A 1 90 ? 15.074 2.235 -14.217 1.00 93.94 90 SER A N 1
ATOM 729 C CA . SER A 1 90 ? 14.951 0.783 -14.351 1.00 93.94 90 SER A CA 1
ATOM 730 C C . SER A 1 90 ? 13.770 0.187 -13.583 1.00 93.94 90 SER A C 1
ATOM 732 O O . SER A 1 90 ? 13.477 -0.977 -13.811 1.00 93.94 90 SER A O 1
ATOM 734 N N . ARG A 1 91 ? 13.121 0.935 -12.678 1.00 94.88 91 ARG A N 1
ATOM 735 C CA . ARG A 1 91 ? 12.148 0.408 -11.700 1.00 94.88 91 ARG A CA 1
ATOM 736 C C . ARG A 1 91 ? 10.847 1.202 -11.618 1.00 94.88 91 ARG A C 1
ATOM 738 O O . ARG A 1 91 ? 9.827 0.620 -11.284 1.00 94.88 91 ARG A O 1
ATOM 745 N N . ILE A 1 92 ? 10.855 2.494 -11.951 1.00 97.62 92 ILE A N 1
ATOM 746 C CA . ILE A 1 92 ? 9.674 3.365 -11.817 1.00 97.62 92 ILE A CA 1
ATOM 747 C C . ILE A 1 92 ? 8.456 2.860 -12.606 1.00 97.62 92 ILE A C 1
ATOM 749 O O . ILE A 1 92 ? 7.317 3.096 -12.209 1.00 97.62 92 ILE A O 1
ATOM 753 N N . TRP A 1 93 ? 8.699 2.106 -13.679 1.00 98.25 93 TRP A N 1
ATOM 754 C CA . TRP A 1 93 ? 7.663 1.456 -14.478 1.00 98.25 93 TRP A CA 1
ATOM 755 C C . TRP A 1 93 ? 6.799 0.473 -13.665 1.00 98.25 93 TRP A C 1
ATOM 757 O O . TRP A 1 93 ? 5.647 0.264 -14.022 1.00 98.25 93 TRP A O 1
ATOM 767 N N . ILE A 1 94 ? 7.299 -0.080 -12.550 1.00 98.25 94 ILE A N 1
ATOM 768 C CA . ILE A 1 94 ? 6.520 -0.941 -11.639 1.00 98.25 94 ILE A CA 1
ATOM 769 C C . ILE A 1 94 ? 5.320 -0.166 -11.080 1.00 98.25 94 ILE A C 1
ATOM 771 O O . ILE A 1 94 ? 4.195 -0.661 -11.080 1.00 98.25 94 ILE A O 1
ATOM 775 N N . VAL A 1 95 ? 5.549 1.076 -10.640 1.00 98.19 95 VAL A N 1
ATOM 776 C CA . VAL A 1 95 ? 4.493 1.945 -10.097 1.00 98.19 95 VAL A CA 1
ATOM 777 C C . VAL A 1 95 ? 3.524 2.360 -11.202 1.00 98.19 95 VAL A C 1
ATOM 779 O O . VAL A 1 95 ? 2.313 2.363 -10.989 1.00 98.19 95 VAL A O 1
ATOM 782 N N . GLU A 1 96 ? 4.040 2.680 -12.393 1.00 98.50 96 GLU A N 1
ATOM 783 C CA . GLU A 1 96 ? 3.215 3.003 -13.564 1.00 98.50 96 GLU A CA 1
ATOM 784 C C . GLU A 1 96 ? 2.262 1.852 -13.914 1.00 98.50 96 GLU A C 1
ATOM 786 O O . GLU A 1 96 ? 1.063 2.070 -14.099 1.00 98.50 96 GLU A O 1
ATOM 791 N N . GLU A 1 97 ? 2.781 0.628 -13.938 1.00 98.75 97 GLU A N 1
ATOM 792 C CA . GLU A 1 97 ? 2.034 -0.575 -14.286 1.00 98.75 97 GLU A CA 1
ATOM 793 C C . GLU A 1 97 ? 0.988 -0.940 -13.225 1.00 98.75 97 GLU A C 1
ATOM 795 O O . GLU A 1 97 ? -0.157 -1.244 -13.564 1.00 98.75 97 GLU A O 1
ATOM 800 N N . LEU A 1 98 ? 1.325 -0.820 -11.938 1.00 98.50 98 LEU A N 1
ATOM 801 C CA . LEU A 1 98 ? 0.373 -1.015 -10.844 1.00 98.50 98 LEU A CA 1
ATOM 802 C C . LEU A 1 98 ? -0.785 -0.008 -10.915 1.00 98.50 98 LEU A C 1
ATOM 804 O O . LEU A 1 98 ? -1.953 -0.396 -10.853 1.00 98.50 98 LEU A O 1
ATOM 808 N N . ILE A 1 99 ? -0.483 1.279 -11.129 1.00 98.62 99 ILE A N 1
ATOM 809 C CA . ILE A 1 99 ? -1.504 2.323 -11.309 1.00 98.62 99 ILE A CA 1
ATOM 810 C C . ILE A 1 99 ? -2.363 2.030 -12.544 1.00 98.62 99 ILE A C 1
ATOM 812 O O . ILE A 1 99 ? -3.582 2.221 -12.505 1.00 98.62 99 ILE A O 1
ATOM 816 N N . ARG A 1 100 ? -1.755 1.572 -13.645 1.00 98.81 100 ARG A N 1
ATOM 817 C CA . ARG A 1 100 ? -2.471 1.192 -14.870 1.00 98.81 100 ARG A CA 1
ATOM 818 C C . ARG A 1 100 ? -3.460 0.056 -14.599 1.00 98.81 100 ARG A C 1
ATOM 820 O O . ARG A 1 100 ? -4.618 0.167 -15.002 1.00 98.81 100 ARG A O 1
ATOM 827 N N . CYS A 1 101 ? -3.032 -0.997 -13.904 1.00 98.56 101 CYS A N 1
ATOM 828 C CA . CYS A 1 101 ? -3.874 -2.133 -13.526 1.00 98.56 101 CYS A CA 1
ATOM 829 C C . CYS A 1 101 ? -5.017 -1.719 -12.592 1.00 98.56 101 CYS A C 1
ATOM 831 O O . CYS A 1 101 ? -6.170 -2.060 -12.856 1.00 98.56 101 CYS A O 1
ATOM 833 N N . ALA A 1 102 ? -4.732 -0.916 -11.566 1.00 98.44 102 ALA A N 1
ATOM 834 C CA . ALA A 1 102 ? -5.750 -0.416 -10.648 1.00 98.44 102 ALA A CA 1
ATOM 835 C C . ALA A 1 102 ? -6.796 0.461 -11.361 1.00 98.44 102 ALA A C 1
ATOM 837 O O . ALA A 1 102 ? -7.997 0.277 -11.179 1.00 98.44 102 ALA A O 1
ATOM 838 N N . LYS A 1 103 ? -6.373 1.352 -12.269 1.00 98.50 103 LYS A N 1
ATOM 839 C CA . LYS A 1 103 ? -7.301 2.138 -13.102 1.00 98.50 103 LYS A CA 1
ATOM 840 C C . LYS A 1 103 ? -8.150 1.275 -14.035 1.00 98.50 103 LYS A C 1
ATOM 842 O O . LYS A 1 103 ? -9.291 1.635 -14.306 1.00 98.50 103 LYS A O 1
ATOM 847 N N . ALA A 1 104 ? -7.616 0.158 -14.529 1.00 98.44 104 ALA A N 1
ATOM 848 C CA . ALA A 1 104 ? -8.337 -0.737 -15.431 1.00 98.44 104 ALA A CA 1
ATOM 849 C C . ALA A 1 104 ? -9.515 -1.466 -14.757 1.00 98.44 104 ALA A C 1
ATOM 851 O O . ALA A 1 104 ? -10.421 -1.896 -15.467 1.00 98.44 104 ALA A O 1
ATOM 852 N N . LYS A 1 105 ? -9.538 -1.567 -13.418 1.00 98.19 105 LYS A N 1
ATOM 853 C CA . LYS A 1 105 ? -10.704 -2.066 -12.667 1.00 98.19 105 LYS A CA 1
ATOM 854 C C . LYS A 1 105 ? -11.927 -1.150 -12.814 1.00 98.19 105 LYS A C 1
ATOM 856 O O . LYS A 1 105 ? -13.051 -1.628 -12.880 1.00 98.19 105 LYS A O 1
ATOM 861 N N . GLY A 1 106 ? -11.702 0.159 -12.963 1.00 97.69 106 GLY A N 1
ATOM 862 C CA . GLY A 1 106 ? -12.734 1.161 -13.256 1.00 97.69 106 GLY A CA 1
ATOM 863 C C . GLY A 1 106 ? -13.466 1.729 -12.036 1.00 97.69 106 GLY A C 1
ATOM 864 O O . GLY A 1 106 ? -14.047 2.806 -12.140 1.00 97.69 106 GLY A O 1
ATOM 865 N N . ASP A 1 107 ? -13.396 1.062 -10.886 1.00 97.75 107 ASP A N 1
ATOM 866 C CA . ASP A 1 107 ? -14.091 1.422 -9.643 1.00 97.75 107 ASP A CA 1
ATOM 867 C C . ASP A 1 107 ? -13.159 1.592 -8.426 1.00 97.75 107 ASP A C 1
ATOM 869 O O . ASP A 1 107 ? -13.622 1.867 -7.319 1.00 97.75 107 ASP A O 1
ATOM 873 N N . VAL A 1 108 ? -11.839 1.503 -8.624 1.00 98.31 108 VAL A N 1
ATOM 874 C CA . VAL A 1 108 ? -10.842 1.736 -7.568 1.00 98.31 108 VAL A CA 1
ATOM 875 C C . VAL A 1 108 ? -10.799 3.210 -7.173 1.00 98.31 108 VAL A C 1
ATOM 877 O O . VAL A 1 108 ? -10.633 4.102 -8.011 1.00 98.31 108 VAL A O 1
ATOM 880 N N . TRP A 1 109 ? -10.870 3.463 -5.869 1.00 97.88 109 TRP A N 1
ATOM 881 C CA . TRP A 1 109 ? -10.727 4.796 -5.302 1.00 97.88 109 TRP A CA 1
ATOM 882 C C . TRP A 1 109 ? -9.268 5.088 -4.936 1.00 97.88 109 TRP A C 1
ATOM 884 O O . TRP A 1 1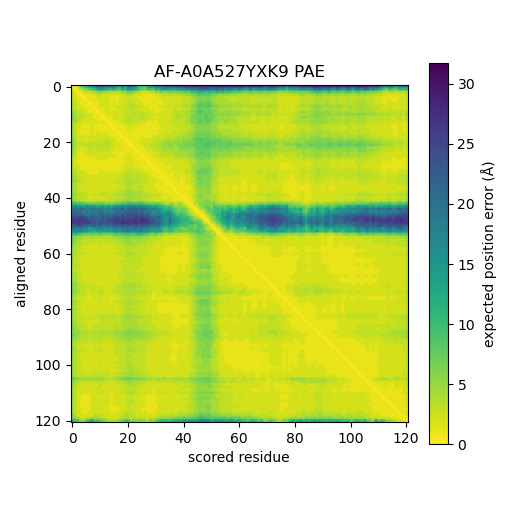09 ? -8.714 4.496 -4.017 1.00 97.88 109 TRP A O 1
ATOM 894 N N . PHE A 1 110 ? -8.650 6.036 -5.642 1.00 98.19 110 PHE A N 1
ATOM 895 C CA . PHE A 1 110 ? -7.339 6.573 -5.277 1.00 98.19 110 PHE A CA 1
ATOM 896 C C . PHE A 1 110 ? -7.526 7.718 -4.279 1.00 98.19 110 PHE A C 1
ATOM 898 O O . PHE A 1 110 ? -8.156 8.725 -4.611 1.00 98.19 110 PHE A O 1
ATOM 905 N N . ALA A 1 111 ? -6.973 7.565 -3.078 1.00 97.44 111 ALA A N 1
ATOM 906 C CA . ALA A 1 111 ? -7.212 8.460 -1.952 1.00 97.44 111 ALA A CA 1
ATOM 907 C C . ALA A 1 111 ? -5.914 8.837 -1.231 1.00 97.44 111 ALA A C 1
ATOM 909 O O . ALA A 1 111 ? -4.898 8.150 -1.335 1.00 97.44 111 ALA A O 1
ATOM 910 N N . THR A 1 112 ? -5.955 9.934 -0.478 1.00 97.75 112 THR A N 1
ATOM 911 C CA . THR A 1 112 ? -4.928 10.239 0.526 1.00 97.75 112 THR A CA 1
ATOM 912 C C . THR A 1 112 ? -5.239 9.513 1.836 1.00 97.75 112 THR A C 1
ATOM 914 O O . THR A 1 112 ? -6.397 9.208 2.112 1.00 97.75 112 THR A O 1
ATOM 917 N N . HIS A 1 113 ? -4.233 9.302 2.691 1.00 96.81 113 HIS A N 1
ATOM 918 C CA . HIS A 1 113 ? -4.445 8.718 4.025 1.00 96.81 113 HIS A CA 1
ATOM 919 C C . HIS A 1 113 ? -5.490 9.488 4.844 1.00 96.81 113 HIS A C 1
ATOM 921 O O . HIS A 1 113 ? -6.351 8.881 5.466 1.00 96.81 113 HIS A O 1
ATOM 927 N N . HIS A 1 1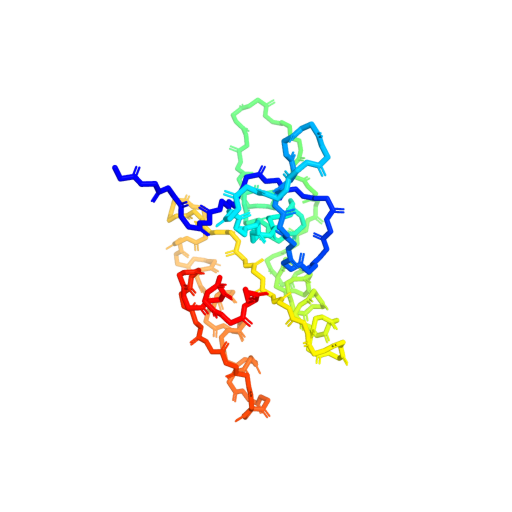14 ? -5.496 10.821 4.764 1.00 96.44 114 HIS A N 1
ATOM 928 C CA . HIS A 1 114 ? -6.515 11.632 5.428 1.00 96.44 114 HIS A CA 1
ATOM 929 C C . HIS A 1 114 ? -7.943 11.275 4.982 1.00 96.44 114 HIS A C 1
ATOM 931 O O . HIS A 1 114 ? -8.810 11.100 5.830 1.00 96.44 114 HIS A O 1
ATOM 937 N N . GLN A 1 115 ? -8.176 11.110 3.675 1.00 97.69 115 GLN A N 1
ATOM 938 C CA . GLN A 1 115 ? -9.488 10.715 3.149 1.00 97.69 115 GLN A CA 1
ATOM 939 C C . GLN A 1 115 ? -9.867 9.285 3.549 1.00 97.69 115 GLN A C 1
ATOM 941 O O . GLN A 1 115 ? -11.038 9.009 3.795 1.00 97.69 115 GLN A O 1
ATOM 946 N N . VAL A 1 116 ? -8.890 8.372 3.594 1.00 97.06 116 VAL A N 1
ATOM 947 C CA . VAL A 1 116 ? -9.107 6.993 4.056 1.00 97.06 116 VAL A CA 1
ATOM 948 C C . VAL A 1 116 ? -9.541 6.995 5.521 1.00 97.06 116 VAL A C 1
ATOM 950 O O . VAL A 1 116 ? -10.560 6.391 5.839 1.00 97.06 116 VAL A O 1
ATOM 953 N N . ALA A 1 117 ? -8.841 7.738 6.381 1.00 96.44 117 ALA A N 1
ATOM 954 C CA . ALA A 1 117 ? -9.188 7.876 7.793 1.00 96.44 117 ALA A CA 1
ATOM 955 C C . ALA A 1 117 ? -10.589 8.475 8.001 1.00 96.44 117 ALA A C 1
ATOM 957 O O . ALA A 1 117 ? -11.369 7.936 8.775 1.00 96.44 117 ALA A O 1
ATOM 958 N N . GLU A 1 118 ? -10.952 9.531 7.262 1.00 95.50 118 GLU A N 1
ATOM 959 C CA . GLU A 1 118 ? -12.301 10.125 7.323 1.00 95.50 118 GLU A CA 1
ATOM 960 C C . GLU A 1 118 ? -13.418 9.169 6.882 1.00 95.50 118 GLU A C 1
ATOM 962 O O . GLU A 1 118 ? -14.565 9.352 7.278 1.00 95.50 118 GLU A O 1
ATOM 967 N N . ARG A 1 119 ? -13.111 8.179 6.034 1.00 94.69 119 ARG A N 1
ATOM 968 C CA . ARG A 1 119 ? -14.076 7.164 5.591 1.00 94.69 119 ARG A CA 1
ATOM 969 C C . ARG A 1 119 ? -14.172 5.975 6.553 1.00 94.69 119 ARG A C 1
ATOM 971 O O . ARG A 1 119 ? -15.184 5.279 6.525 1.00 94.69 119 ARG A O 1
ATOM 978 N N . ALA A 1 120 ? -13.102 5.698 7.295 1.00 91.81 120 ALA A N 1
ATOM 979 C CA . ALA A 1 120 ? -13.002 4.570 8.215 1.00 91.81 120 ALA A CA 1
ATOM 980 C C . ALA A 1 120 ? -13.553 4.883 9.618 1.00 91.81 120 ALA A C 1
ATOM 982 O O . ALA A 1 120 ? -13.978 3.950 10.296 1.00 91.81 120 ALA A O 1
ATOM 983 N N . ALA A 1 121 ? -13.539 6.160 10.021 1.00 78.94 121 ALA A N 1
ATOM 984 C CA . ALA A 1 121 ? -14.221 6.670 11.214 1.00 78.94 121 ALA A CA 1
ATOM 985 C C . ALA A 1 121 ? -15.753 6.627 11.068 1.00 78.94 121 ALA A C 1
ATOM 987 O O . ALA A 1 121 ? -16.433 6.351 12.080 1.00 78.94 121 ALA A O 1
#

Foldseek 3Di:
DDAQEDEPAAPDCAKDFDDDVNHGPNYIYNYDDLLQELCQAFPQDPVCPDHDPDDLVRNLVSLLVQVVVCVVVVGDDDHHYDCVGQVDPVRVVSVVVSVVVQVVVVPDDDDDPVVSSVVRD

pLDDT: mean 92.8, std 10.13, range [54.06, 98.81]

Mean predicted aligned error: 4.15 Å

Radius of gyration: 16.06 Å; Cα contacts (8 Å, |Δi|>4): 140; chains: 1; bounding box: 40×33×43 Å

Nearest PDB structures (foldseek):
  3rxz-assembly1_B  TM=8.680E-01  e=1.008E-06  Mycolicibacterium smegmatis MC2 155
  7msz-assembly1_O  TM=3.842E-01  e=6.039E+00  Mycobacterium tuberculosis H37Rv
  1a59-assembly1_A-2  TM=4.209E-01  e=8.465E+00  Antarctic bacterium DS2-3R

Solvent-accessible surface area (backbone atoms only — not comparable to full-atom values): 7457 Å² total; per-residue (Å²): 135,82,72,58,56,50,61,86,50,62,93,47,73,55,69,45,73,42,62,59,96,86,36,84,65,72,26,27,34,45,39,45,53,67,90,36,27,46,57,70,64,55,48,79,52,95,84,61,66,73,54,70,100,64,53,74,68,52,54,42,51,50,51,52,50,53,42,48,50,22,56,76,72,72,53,64,70,68,75,50,79,45,73,92,50,42,58,44,90,95,41,38,61,49,59,53,49,50,52,50,55,49,58,69,70,73,77,69,83,88,75,53,70,69,59,49,35,68,71,71,110

Sequence (121 aa):
MQLTYDSSLMADDRCYELLENEEETGVIEIPVEWIRDDATYLWMSPDGSSRPDLSLDDVLSVFLREFEGAYQDAELFQLTLHPHVVGYRSRIWIVEELIRCAKAKGDVWFATHHQVAERAA

Secondary structure (DSSP, 8-state):
---SEE----S-SS-EEEEETTEEEEEEE----GGGBHHHHH---TT--PPPS--HHHHHHHHHHHHHHHHHHT-----B--TTTT-STTTTHHHHHHHHHHHHHS------HHHHHHHH-